Protein AF-A0ABD2MH77-F1 (afdb_monomer_lite)

pLDDT: mean 71.41, std 18.64, range [31.06, 97.19]

Foldseek 3Di:
DDDDDDDDPDDDPDDPVVVVVVVPPDDDDDDDDDDDDDDDPPPPPPPPPDPPVPPPDPDDDPPQPDDPDGDDDDDDDDDDDPDDPDPVVVVVVVVVCVVPVPDDPVRVVCVVCDPVNLVVVQVVVCVVCVVVVNPVDHDDSVNVVVD

Radius of gyration: 25.0 Å; chains: 1; bounding box: 53×52×52 Å

Structure (mmCIF, N/CA/C/O backbone):
data_AF-A0ABD2MH77-F1
#
_entry.id   AF-A0ABD2MH77-F1
#
loop_
_atom_site.group_PDB
_atom_site.id
_atom_site.type_symbol
_atom_site.label_atom_id
_atom_site.label_alt_id
_atom_site.label_comp_id
_atom_site.label_asym_id
_atom_site.label_entity_id
_atom_site.label_seq_id
_atom_site.pdbx_PDB_ins_code
_atom_site.Cartn_x
_atom_site.Cartn_y
_atom_site.Cartn_z
_atom_site.occupancy
_atom_site.B_iso_or_equiv
_atom_site.auth_seq_id
_atom_site.auth_comp_id
_atom_site.auth_asym_id
_atom_site.auth_atom_id
_atom_site.pdbx_PDB_model_num
ATOM 1 N N . MET A 1 1 ? 29.681 3.964 -29.702 1.00 31.06 1 MET A N 1
ATOM 2 C CA . MET A 1 1 ? 30.934 4.422 -29.055 1.00 31.06 1 MET A CA 1
ATOM 3 C C . MET A 1 1 ? 30.542 5.197 -27.806 1.00 31.06 1 MET A C 1
ATOM 5 O O . MET A 1 1 ? 29.859 6.199 -27.945 1.00 31.06 1 MET A O 1
ATOM 9 N N . ALA A 1 2 ? 30.881 4.717 -26.607 1.00 34.09 2 ALA A N 1
ATOM 10 C CA . ALA A 1 2 ? 30.456 5.358 -25.359 1.00 34.09 2 ALA A CA 1
ATOM 11 C C . ALA A 1 2 ? 31.309 6.606 -25.064 1.00 34.09 2 ALA A C 1
ATOM 13 O O . ALA A 1 2 ? 32.524 6.505 -24.873 1.00 34.09 2 ALA A O 1
ATOM 14 N N . HIS A 1 3 ? 30.679 7.780 -25.030 1.00 35.94 3 HIS A N 1
ATOM 15 C CA . HIS A 1 3 ? 31.340 9.043 -24.707 1.00 35.94 3 HIS A CA 1
ATOM 16 C C . HIS A 1 3 ? 31.494 9.185 -23.188 1.00 35.94 3 HIS A C 1
ATOM 18 O O . HIS A 1 3 ? 30.582 9.601 -22.482 1.00 35.94 3 HIS A O 1
ATOM 24 N N . ARG A 1 4 ? 32.679 8.852 -22.665 1.00 42.69 4 ARG A N 1
ATOM 25 C CA . ARG A 1 4 ? 33.043 9.136 -21.269 1.00 42.69 4 ARG A CA 1
ATOM 26 C C . ARG A 1 4 ? 33.486 10.591 -21.134 1.00 42.69 4 ARG A C 1
ATOM 28 O O . ARG A 1 4 ? 34.555 10.954 -21.621 1.00 42.69 4 ARG A O 1
ATOM 35 N N . ARG A 1 5 ? 32.719 11.406 -20.410 1.00 51.97 5 ARG A N 1
ATOM 36 C CA . ARG A 1 5 ? 33.215 12.677 -19.864 1.00 51.97 5 ARG A CA 1
ATOM 37 C C . ARG A 1 5 ? 33.564 12.489 -18.392 1.00 51.97 5 ARG A C 1
ATOM 39 O O . ARG A 1 5 ? 32.737 12.061 -17.595 1.00 51.97 5 ARG A O 1
ATOM 46 N N . ASN A 1 6 ? 34.816 12.782 -18.050 1.00 42.53 6 ASN A N 1
ATOM 47 C CA . ASN A 1 6 ? 35.277 12.816 -16.668 1.00 42.53 6 ASN A CA 1
ATOM 48 C C . ASN A 1 6 ? 34.854 14.156 -16.060 1.00 42.53 6 ASN A C 1
ATOM 50 O O . ASN A 1 6 ? 35.323 15.198 -16.516 1.00 42.53 6 ASN A O 1
ATOM 54 N N . PHE A 1 7 ? 33.999 14.134 -15.039 1.00 40.88 7 PHE A N 1
ATOM 55 C CA . PHE A 1 7 ? 33.622 15.340 -14.307 1.00 40.88 7 PHE A CA 1
ATOM 56 C C . PHE A 1 7 ? 34.375 15.402 -12.978 1.00 40.88 7 PHE A C 1
ATOM 58 O O . PHE A 1 7 ? 34.325 14.484 -12.161 1.00 40.88 7 PHE A O 1
ATOM 65 N N . SER A 1 8 ? 35.135 16.485 -12.809 1.00 47.53 8 SER A N 1
ATOM 66 C CA . SER A 1 8 ? 35.895 16.788 -11.600 1.00 47.53 8 SER A CA 1
ATOM 67 C C . SER A 1 8 ? 34.944 17.186 -10.472 1.00 47.53 8 SER A C 1
ATOM 69 O O . SER A 1 8 ? 34.052 18.010 -10.665 1.00 47.53 8 SER A O 1
ATOM 71 N N . LEU A 1 9 ? 35.158 16.604 -9.290 1.00 43.28 9 LEU A N 1
ATOM 72 C CA . LEU A 1 9 ? 34.450 16.884 -8.041 1.00 43.28 9 LEU A CA 1
ATOM 73 C C . LEU A 1 9 ? 34.727 18.317 -7.555 1.00 43.28 9 LEU A C 1
ATOM 75 O O . LEU A 1 9 ? 35.507 18.538 -6.632 1.00 43.28 9 LEU A O 1
ATOM 79 N N . GLN A 1 10 ? 34.069 19.300 -8.160 1.00 41.62 10 GLN A N 1
ATOM 80 C CA . GLN A 1 10 ? 33.874 20.621 -7.571 1.00 41.62 10 GLN A CA 1
ATOM 81 C C . GLN A 1 10 ? 32.433 21.068 -7.817 1.00 41.62 10 GLN A C 1
ATOM 83 O O . GLN A 1 10 ? 32.152 21.733 -8.803 1.00 41.62 10 GLN A O 1
ATOM 88 N N . ASN A 1 11 ? 31.527 20.677 -6.912 1.00 47.00 11 ASN A N 1
ATOM 89 C CA . ASN A 1 11 ? 30.258 21.357 -6.608 1.00 47.00 11 ASN A CA 1
ATOM 90 C C . ASN A 1 11 ? 29.460 21.944 -7.792 1.00 47.00 11 ASN A C 1
ATOM 92 O O . ASN A 1 11 ? 28.902 23.033 -7.674 1.00 47.00 11 ASN A O 1
ATOM 96 N N . GLN A 1 12 ? 29.356 21.232 -8.911 1.00 48.81 12 GLN A N 1
ATOM 97 C CA . GLN A 1 12 ? 28.448 21.594 -9.998 1.00 48.81 12 GLN A CA 1
ATOM 98 C C . GLN A 1 12 ? 27.279 20.616 -9.998 1.00 48.81 12 GLN A C 1
ATOM 100 O O . GLN A 1 12 ? 27.268 19.610 -10.699 1.00 48.81 12 GLN A O 1
ATOM 105 N N . CYS A 1 13 ? 26.303 20.903 -9.138 1.00 47.62 13 CYS A N 1
ATOM 106 C CA . CYS A 1 13 ? 24.946 20.418 -9.336 1.00 47.62 13 CYS A CA 1
ATOM 107 C C . CYS A 1 13 ? 24.390 21.199 -10.530 1.00 47.62 13 CYS A C 1
ATOM 109 O O . CYS A 1 13 ? 24.213 22.415 -10.435 1.00 47.62 13 CYS A O 1
ATOM 111 N N . PHE A 1 14 ? 24.196 20.533 -11.664 1.00 50.44 14 PHE A N 1
ATOM 112 C CA . PHE A 1 14 ? 23.497 21.146 -12.784 1.00 50.44 14 PHE A CA 1
ATOM 113 C C . PHE A 1 14 ? 22.034 21.360 -12.398 1.00 50.44 14 PHE A C 1
ATOM 115 O O . PHE A 1 14 ? 21.422 20.516 -11.740 1.00 50.44 14 PHE A O 1
ATOM 122 N N . GLN A 1 15 ? 21.482 22.512 -12.772 1.00 51.66 15 GLN A N 1
ATOM 123 C CA . GLN A 1 15 ? 20.054 22.763 -12.606 1.00 51.66 15 GLN A CA 1
ATOM 124 C C . GLN A 1 15 ? 19.296 21.750 -13.472 1.00 51.66 15 GLN A C 1
ATOM 126 O O . GLN A 1 15 ? 19.761 21.395 -14.554 1.00 51.66 15 GLN A O 1
ATOM 131 N N . LEU A 1 16 ? 18.158 21.256 -12.973 1.00 52.91 16 LEU A N 1
ATOM 132 C CA . LEU A 1 16 ? 17.388 20.146 -13.560 1.00 52.91 16 LEU A CA 1
ATOM 133 C C . LEU A 1 16 ? 17.186 20.274 -15.078 1.00 52.91 16 LEU A C 1
ATOM 135 O O . LEU A 1 16 ? 17.221 19.283 -15.797 1.00 52.91 16 LEU A O 1
ATOM 139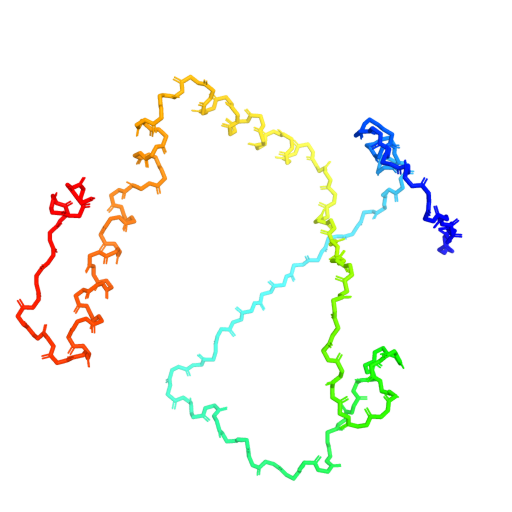 N N . GLU A 1 17 ? 17.054 21.502 -15.564 1.00 51.34 17 GLU A N 1
ATOM 140 C CA . GLU A 1 17 ? 16.852 21.847 -16.970 1.00 51.34 17 GLU A CA 1
ATOM 141 C C . GLU A 1 17 ? 17.989 21.376 -17.898 1.00 51.34 17 GLU A C 1
ATOM 143 O O . GLU A 1 17 ? 17.739 20.972 -19.031 1.00 51.34 17 GLU A O 1
ATOM 148 N N . GLU A 1 18 ? 19.240 21.366 -17.435 1.00 55.22 18 GLU A N 1
ATOM 149 C CA . GLU A 1 18 ? 20.390 20.971 -18.263 1.00 55.22 18 GLU A CA 1
ATOM 150 C C . GLU A 1 18 ? 20.517 19.446 -18.383 1.00 55.22 18 GLU A C 1
ATOM 152 O O . GLU A 1 18 ? 20.903 18.926 -19.430 1.00 55.22 18 GLU A O 1
ATOM 157 N N . VAL A 1 19 ? 20.107 18.724 -17.335 1.00 57.38 19 VAL A N 1
ATOM 158 C CA . VAL A 1 19 ? 20.031 17.255 -17.325 1.00 57.38 19 VAL A CA 1
ATOM 159 C C . VAL A 1 19 ? 18.912 16.774 -18.249 1.00 57.38 19 VAL A C 1
ATOM 161 O O . VAL A 1 19 ? 19.107 15.826 -19.007 1.00 57.38 19 VAL A O 1
ATOM 164 N N . VAL A 1 20 ? 17.772 17.468 -18.237 1.00 56.88 20 VAL A N 1
ATOM 165 C CA . VAL A 1 20 ? 16.621 17.165 -19.099 1.00 56.88 20 VAL A CA 1
ATOM 166 C C . VAL A 1 20 ? 16.980 17.304 -20.582 1.00 56.88 20 VAL A C 1
ATOM 168 O O . VAL A 1 20 ? 16.673 16.414 -21.369 1.00 56.88 20 VAL A O 1
ATOM 171 N N . ASN A 1 21 ? 17.707 18.357 -20.968 1.00 59.88 21 ASN A N 1
ATOM 172 C CA . ASN A 1 21 ? 18.101 18.573 -22.367 1.00 59.88 21 ASN A CA 1
ATOM 173 C C . ASN A 1 21 ? 19.077 17.515 -22.915 1.00 59.88 21 ASN A C 1
ATOM 175 O O . ASN A 1 21 ? 19.133 17.309 -24.126 1.00 59.88 21 ASN A O 1
ATOM 179 N N . TYR A 1 22 ? 19.846 16.844 -22.053 1.00 59.12 22 TYR A N 1
ATOM 180 C CA . TYR A 1 22 ? 20.779 15.792 -22.470 1.00 59.12 22 TYR A CA 1
ATOM 181 C C . TYR A 1 22 ? 20.075 14.456 -22.746 1.00 59.12 22 TYR A C 1
ATOM 183 O O . TYR A 1 22 ? 20.447 13.755 -23.682 1.00 59.12 22 TYR A O 1
ATOM 191 N N . ILE A 1 23 ? 19.031 14.137 -21.974 1.00 58.88 23 ILE A N 1
ATOM 192 C CA . ILE A 1 23 ? 18.257 12.889 -22.103 1.00 58.88 23 ILE A CA 1
ATOM 193 C C . ILE A 1 23 ? 17.534 12.819 -23.457 1.00 58.88 23 ILE A C 1
ATOM 195 O O . ILE A 1 23 ? 17.425 11.755 -24.050 1.00 58.88 23 ILE A O 1
ATOM 199 N N . ILE A 1 24 ? 17.107 13.965 -23.986 1.00 57.84 24 ILE A N 1
ATOM 200 C CA . ILE A 1 24 ? 16.310 14.052 -25.218 1.00 57.84 24 ILE A CA 1
ATOM 201 C C . ILE A 1 24 ? 17.139 13.768 -26.490 1.00 57.84 24 ILE A C 1
ATOM 203 O O . ILE A 1 24 ? 16.577 13.498 -27.548 1.00 57.84 24 ILE A O 1
ATOM 207 N N . ALA A 1 25 ? 18.472 13.832 -26.434 1.00 55.78 25 ALA A N 1
ATOM 208 C CA . ALA A 1 25 ? 19.299 13.848 -27.641 1.00 55.78 25 ALA A CA 1
ATOM 209 C C . ALA A 1 25 ? 19.701 12.464 -28.215 1.00 55.78 25 ALA A C 1
ATOM 211 O O . ALA A 1 25 ? 20.262 12.461 -29.312 1.00 55.78 25 ALA A O 1
ATOM 212 N N . GLU A 1 26 ? 19.474 11.319 -27.539 1.00 59.50 26 GLU A N 1
ATOM 213 C CA . GLU A 1 26 ? 20.159 10.043 -27.892 1.00 59.50 26 GLU A CA 1
ATOM 214 C C . GLU A 1 26 ? 19.363 8.688 -27.845 1.00 59.50 26 GLU A C 1
ATOM 216 O O . GLU A 1 26 ? 20.013 7.656 -27.695 1.00 59.50 26 GLU A O 1
ATOM 221 N N . GLU A 1 27 ? 18.031 8.580 -28.015 1.00 55.94 27 GLU A N 1
ATOM 222 C CA . GLU A 1 27 ? 17.330 7.250 -28.010 1.00 55.94 27 GLU A CA 1
ATOM 223 C C . GLU A 1 27 ? 17.113 6.583 -29.405 1.00 55.94 27 GLU A C 1
ATOM 225 O O . GLU A 1 27 ? 16.765 7.256 -30.376 1.00 55.94 27 GLU A O 1
ATOM 230 N N . ASP A 1 28 ? 17.337 5.251 -29.474 1.00 50.66 28 ASP A N 1
ATOM 231 C CA . ASP A 1 28 ? 17.122 4.280 -30.580 1.00 50.66 28 ASP A CA 1
ATOM 232 C C . ASP A 1 28 ? 16.343 3.056 -30.019 1.00 50.66 28 ASP A C 1
ATOM 234 O O . ASP A 1 28 ? 16.706 2.526 -28.964 1.00 50.66 28 ASP A O 1
ATOM 238 N N . ASP A 1 29 ? 15.289 2.623 -30.724 1.00 55.34 29 ASP A N 1
ATOM 239 C CA . ASP A 1 29 ? 14.081 1.927 -30.224 1.00 55.34 29 ASP A CA 1
ATOM 240 C C . ASP A 1 29 ? 14.211 0.388 -30.041 1.00 55.34 29 ASP A C 1
ATOM 242 O O . ASP A 1 29 ? 13.974 -0.364 -30.991 1.00 55.34 29 ASP A O 1
ATOM 246 N N . ASN A 1 30 ? 14.467 -0.160 -28.840 1.00 52.19 30 ASN A N 1
ATOM 247 C CA . ASN A 1 30 ? 14.232 -1.606 -28.589 1.00 52.19 30 ASN A CA 1
ATOM 248 C C . ASN A 1 30 ? 13.754 -1.931 -27.157 1.00 52.19 30 ASN A C 1
ATOM 250 O O . ASN A 1 30 ? 14.484 -1.740 -26.185 1.00 52.19 30 ASN A O 1
ATOM 254 N N . ALA A 1 31 ? 12.558 -2.528 -27.049 1.00 53.03 31 ALA A N 1
ATOM 255 C CA . ALA A 1 31 ? 11.892 -2.932 -25.805 1.00 53.03 31 ALA A CA 1
ATOM 256 C C . ALA A 1 31 ? 12.101 -4.427 -25.464 1.00 53.03 31 ALA A C 1
ATOM 258 O O . ALA A 1 31 ? 11.939 -5.289 -26.328 1.00 53.03 31 ALA A O 1
ATOM 259 N N . TYR A 1 32 ? 12.388 -4.749 -24.196 1.00 57.25 32 TYR A N 1
ATOM 260 C CA . TYR A 1 32 ? 12.494 -6.124 -23.672 1.00 57.25 32 TYR A CA 1
ATOM 261 C C . TYR A 1 32 ? 11.545 -6.331 -22.478 1.00 57.25 32 TYR A C 1
ATOM 263 O O . TYR A 1 32 ? 11.438 -5.451 -21.628 1.00 57.25 32 TYR A O 1
ATOM 271 N N . ASP A 1 33 ? 10.898 -7.500 -22.392 1.00 56.84 33 ASP A N 1
ATOM 272 C CA . ASP A 1 33 ? 9.948 -7.879 -21.330 1.00 56.84 33 ASP A CA 1
ATOM 273 C C . ASP A 1 33 ? 10.485 -9.096 -20.542 1.00 56.84 33 ASP A C 1
ATOM 275 O O . ASP A 1 33 ? 10.920 -10.079 -21.147 1.00 56.84 33 ASP A O 1
ATOM 279 N N . PHE A 1 34 ? 10.494 -9.036 -19.204 1.00 56.31 34 PHE A N 1
ATOM 280 C CA . PHE A 1 34 ? 11.018 -10.091 -18.316 1.00 56.31 34 PHE A CA 1
ATOM 281 C C . PHE A 1 34 ? 9.899 -10.657 -17.428 1.00 56.31 34 PHE A C 1
ATOM 283 O O . PHE A 1 34 ? 9.326 -9.944 -16.607 1.00 56.31 34 PHE A O 1
ATOM 290 N N . LEU A 1 35 ? 9.643 -11.965 -17.535 1.00 46.53 35 LEU A N 1
ATOM 291 C CA . LEU A 1 35 ? 8.699 -12.709 -16.693 1.00 46.53 35 LEU A CA 1
ATOM 292 C C . LEU A 1 35 ? 9.469 -13.573 -15.682 1.00 46.53 35 LEU A C 1
ATOM 294 O O . LEU A 1 35 ? 10.227 -14.455 -16.081 1.00 46.53 35 LEU A O 1
ATOM 298 N N . ILE A 1 36 ? 9.255 -13.349 -14.381 1.00 57.53 36 ILE A N 1
ATOM 299 C CA . ILE A 1 36 ? 9.784 -14.206 -13.306 1.00 57.53 36 ILE A CA 1
ATOM 300 C C . ILE A 1 36 ? 8.626 -15.046 -12.759 1.00 57.53 36 ILE A C 1
ATOM 302 O O . ILE A 1 36 ? 7.702 -14.509 -12.150 1.00 57.53 36 ILE A O 1
ATOM 306 N N . VAL A 1 37 ? 8.673 -16.359 -12.992 1.00 63.44 37 VAL A N 1
ATOM 307 C CA . VAL A 1 37 ? 7.681 -17.326 -12.496 1.00 63.44 37 VAL A CA 1
ATOM 308 C C . VAL A 1 37 ? 8.223 -17.966 -11.212 1.00 63.44 37 VAL A C 1
ATOM 310 O O . VAL A 1 37 ? 9.360 -18.441 -11.232 1.00 63.44 37 VAL A O 1
ATOM 313 N N . PRO A 1 38 ? 7.468 -17.969 -10.097 1.00 64.12 38 PRO A N 1
ATOM 314 C CA . PRO A 1 38 ? 7.903 -18.644 -8.879 1.00 64.12 38 PRO A CA 1
ATOM 315 C C . PRO A 1 38 ? 7.902 -20.173 -9.061 1.00 64.12 38 PRO A C 1
ATOM 317 O O . PRO A 1 38 ? 7.110 -20.684 -9.856 1.00 64.12 38 PRO A O 1
ATOM 320 N N . PRO A 1 39 ? 8.760 -20.902 -8.327 1.00 66.69 39 PRO A N 1
ATOM 321 C CA . PRO A 1 39 ? 8.762 -22.362 -8.338 1.00 66.69 39 PRO A CA 1
ATOM 322 C C . PRO A 1 39 ? 7.482 -22.932 -7.708 1.00 66.69 39 PRO A C 1
ATOM 324 O O . PRO A 1 39 ? 6.775 -22.248 -6.960 1.00 66.69 39 PRO A O 1
ATOM 327 N N . ASP A 1 40 ? 7.191 -24.197 -8.006 1.00 75.50 40 ASP A N 1
ATOM 328 C CA . ASP A 1 40 ? 5.997 -24.879 -7.513 1.00 75.50 40 ASP A CA 1
ATOM 329 C C . ASP A 1 40 ? 6.065 -25.151 -5.992 1.00 75.50 40 ASP A C 1
ATOM 331 O O . ASP A 1 40 ? 7.132 -25.420 -5.430 1.00 75.50 40 ASP A O 1
ATOM 335 N N . PRO A 1 41 ? 4.924 -25.094 -5.278 1.00 61.62 41 PRO A N 1
ATOM 336 C CA . PRO A 1 41 ? 4.893 -25.244 -3.828 1.00 61.62 41 PRO A CA 1
ATOM 337 C C . PRO A 1 41 ? 5.189 -26.687 -3.396 1.00 61.62 41 PRO A C 1
ATOM 339 O O . PRO A 1 41 ? 4.477 -27.619 -3.768 1.00 61.62 41 PRO A O 1
ATOM 342 N N . GLY A 1 42 ? 6.190 -26.856 -2.530 1.00 63.34 42 GLY A N 1
ATOM 343 C CA . GLY A 1 42 ? 6.577 -28.150 -1.953 1.00 63.34 42 GLY A CA 1
ATOM 344 C C . GLY A 1 42 ? 7.899 -28.704 -2.479 1.00 63.34 42 GLY A C 1
ATOM 345 O O . GLY A 1 42 ? 8.363 -29.722 -1.965 1.00 63.34 42 GLY A O 1
ATOM 346 N N . GLU A 1 43 ? 8.528 -28.030 -3.444 1.00 66.69 43 GLU A N 1
ATOM 347 C CA . GLU A 1 43 ? 9.938 -28.257 -3.741 1.00 66.69 43 GLU A CA 1
ATOM 348 C C . GLU A 1 43 ? 10.806 -27.689 -2.610 1.00 66.69 43 GLU A C 1
ATOM 350 O O . GLU A 1 43 ? 10.671 -26.534 -2.203 1.00 66.69 43 GLU A O 1
ATOM 355 N N . ILE A 1 44 ? 11.678 -28.539 -2.069 1.00 56.84 44 ILE A N 1
ATOM 356 C CA . ILE A 1 44 ? 12.730 -28.171 -1.122 1.00 56.84 44 ILE A CA 1
ATOM 357 C C . ILE A 1 44 ? 13.809 -27.478 -1.964 1.00 56.84 44 ILE A C 1
ATOM 359 O O . ILE A 1 44 ? 14.623 -28.137 -2.600 1.00 56.84 44 ILE A O 1
ATOM 363 N N . THR A 1 45 ? 13.750 -26.149 -2.069 1.00 59.25 45 THR A N 1
ATOM 364 C CA . THR A 1 45 ? 14.684 -25.355 -2.890 1.00 59.25 45 THR A CA 1
ATOM 365 C C . THR A 1 45 ? 16.032 -25.103 -2.207 1.00 59.25 45 THR A C 1
ATOM 367 O O . THR A 1 45 ? 16.875 -24.414 -2.774 1.00 59.25 45 THR A O 1
ATOM 370 N N . ASP A 1 46 ? 16.235 -25.607 -0.989 1.00 64.88 46 ASP A N 1
ATOM 371 C CA . ASP A 1 46 ? 17.442 -25.427 -0.178 1.00 64.88 46 ASP A CA 1
ATOM 372 C C . ASP A 1 46 ? 18.395 -26.636 -0.195 1.00 64.88 46 ASP A C 1
ATOM 374 O O . ASP A 1 46 ? 19.238 -26.762 0.690 1.00 64.88 46 ASP A O 1
ATOM 378 N N . GLU A 1 47 ? 18.347 -27.493 -1.224 1.00 63.06 47 GLU A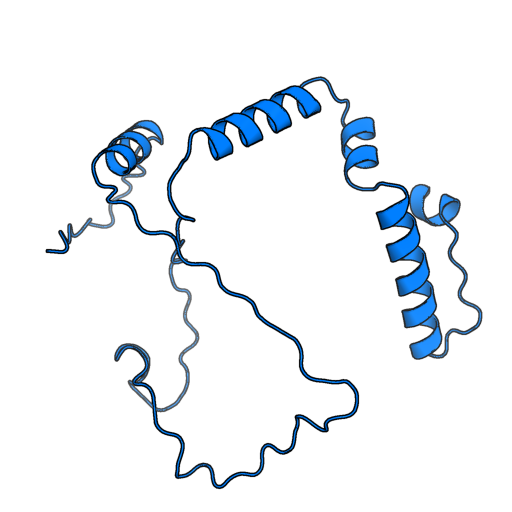 N 1
ATOM 379 C CA . GLU A 1 47 ? 19.424 -28.465 -1.485 1.00 63.06 47 GLU A CA 1
ATOM 380 C C . GLU A 1 47 ? 20.662 -27.754 -2.089 1.00 63.06 47 GLU A C 1
ATOM 382 O O . GLU A 1 47 ? 21.092 -28.005 -3.213 1.00 63.06 47 GLU A O 1
ATOM 387 N N . GLU A 1 48 ? 21.232 -26.812 -1.332 1.00 62.19 48 GLU A N 1
ATOM 388 C CA . GLU A 1 48 ? 22.519 -26.161 -1.597 1.00 62.19 48 GLU A CA 1
ATOM 389 C C . GLU A 1 48 ? 23.647 -26.974 -0.938 1.00 62.19 48 GLU A C 1
ATOM 391 O O . GLU A 1 48 ? 24.333 -26.518 -0.029 1.00 62.19 48 GLU A O 1
ATOM 396 N N . GLU A 1 49 ? 23.837 -28.217 -1.380 1.00 60.59 49 GLU A N 1
ATOM 397 C CA . GLU A 1 49 ? 25.076 -28.960 -1.106 1.00 60.59 49 GLU A CA 1
ATOM 398 C C . GLU A 1 49 ? 25.561 -29.648 -2.390 1.00 60.59 49 GLU A C 1
ATOM 400 O O . GLU A 1 49 ? 25.761 -30.858 -2.480 1.00 60.59 49 GLU A O 1
ATOM 405 N N . GLY A 1 50 ? 25.713 -28.841 -3.443 1.00 54.97 50 GLY A N 1
ATOM 406 C CA . GLY A 1 50 ? 26.527 -29.202 -4.601 1.00 54.97 50 GLY A CA 1
ATOM 407 C C . GLY A 1 50 ? 28.013 -28.965 -4.298 1.00 54.97 50 GLY A C 1
ATOM 408 O O . GLY A 1 50 ? 28.329 -28.089 -3.494 1.00 54.97 50 GLY A O 1
ATOM 409 N N . PRO A 1 51 ? 28.951 -29.705 -4.921 1.00 56.16 51 PRO A N 1
ATOM 410 C CA . PRO A 1 51 ? 30.370 -29.399 -4.795 1.00 56.16 51 PRO A CA 1
ATOM 411 C C . PRO A 1 51 ? 30.621 -27.980 -5.319 1.00 56.16 51 PRO A C 1
ATOM 413 O O . PRO A 1 51 ? 30.497 -27.703 -6.511 1.00 56.16 51 PRO A O 1
ATOM 416 N N . GLU A 1 52 ? 30.978 -27.089 -4.401 1.00 56.41 52 GLU A N 1
ATOM 417 C CA . GLU A 1 52 ? 31.269 -25.663 -4.600 1.00 56.41 52 GLU A CA 1
ATOM 418 C C . GLU A 1 52 ? 32.392 -25.375 -5.622 1.00 56.41 52 GLU A C 1
ATOM 420 O O . GLU A 1 52 ? 32.588 -24.233 -6.037 1.00 56.41 52 GLU A O 1
ATOM 425 N N . ASP A 1 53 ? 33.086 -26.418 -6.085 1.00 58.84 53 ASP A N 1
ATOM 426 C CA . ASP A 1 53 ? 34.218 -26.346 -7.008 1.00 58.84 53 ASP A CA 1
ATOM 427 C C . ASP A 1 53 ? 33.845 -26.121 -8.487 1.00 58.84 53 ASP A C 1
ATOM 429 O O . ASP A 1 53 ? 34.731 -25.764 -9.264 1.00 58.84 53 ASP A O 1
ATOM 433 N N . ASP A 1 54 ? 32.581 -26.295 -8.902 1.00 56.88 54 ASP A N 1
ATOM 434 C CA . ASP A 1 54 ? 32.195 -26.229 -10.331 1.00 56.88 54 ASP A CA 1
ATOM 435 C C . ASP A 1 54 ? 31.213 -25.092 -10.676 1.00 56.88 54 ASP A C 1
ATOM 437 O O . ASP A 1 54 ? 30.502 -25.117 -11.687 1.00 56.88 54 ASP A O 1
ATOM 441 N N . LEU A 1 55 ? 31.187 -24.034 -9.857 1.00 54.56 55 LEU A N 1
ATOM 442 C CA . LEU A 1 55 ? 30.483 -22.802 -10.207 1.00 54.56 55 LEU A CA 1
ATOM 443 C C . LEU A 1 55 ? 31.204 -22.103 -11.368 1.00 54.56 55 LEU A C 1
ATOM 445 O O . LEU A 1 55 ? 32.233 -21.441 -11.196 1.00 54.56 55 LEU A O 1
ATOM 449 N N . VAL A 1 56 ? 30.619 -22.200 -12.566 1.00 58.19 56 VAL A N 1
ATOM 450 C CA . VAL A 1 56 ? 30.974 -21.357 -13.713 1.00 58.19 56 VAL A CA 1
ATOM 451 C C . VAL A 1 56 ? 30.768 -19.901 -13.306 1.00 58.19 56 VAL A C 1
ATOM 453 O O . VAL A 1 56 ? 29.658 -19.368 -13.291 1.00 58.19 56 VAL A O 1
ATOM 456 N N . THR A 1 57 ? 31.871 -19.247 -12.965 1.00 52.59 57 THR A N 1
ATOM 457 C CA . THR A 1 57 ? 31.930 -17.830 -12.635 1.00 52.59 57 THR A CA 1
ATOM 458 C C . THR A 1 57 ? 31.629 -17.040 -13.901 1.00 52.59 57 THR A C 1
ATOM 460 O O . THR A 1 57 ? 32.509 -16.757 -14.714 1.00 52.59 57 THR A O 1
ATOM 463 N N . GLN A 1 58 ? 30.368 -16.645 -14.081 1.00 53.97 58 GLN A N 1
ATOM 464 C CA . GLN A 1 58 ? 30.087 -15.462 -14.884 1.00 53.97 58 GLN A CA 1
ATOM 465 C C . GLN A 1 58 ? 30.895 -14.330 -14.252 1.00 53.97 58 GLN A C 1
ATOM 467 O O . GLN A 1 58 ? 30.672 -13.970 -13.097 1.00 53.97 58 GLN A O 1
ATOM 472 N N . ALA A 1 59 ? 31.921 -13.873 -14.968 1.00 56.34 59 ALA A N 1
ATOM 473 C CA . ALA A 1 59 ? 32.908 -12.951 -14.438 1.00 56.34 59 ALA A CA 1
ATOM 474 C C . ALA A 1 59 ? 32.209 -11.687 -13.927 1.00 56.34 59 ALA A C 1
ATOM 476 O O . ALA A 1 59 ? 31.774 -10.837 -14.706 1.00 56.34 59 ALA A O 1
ATOM 477 N N . LEU A 1 60 ? 32.108 -11.571 -12.600 1.00 52.38 60 LEU A N 1
ATOM 478 C CA . LEU A 1 60 ? 31.716 -10.334 -11.947 1.00 52.38 60 LEU A CA 1
ATOM 479 C C . LEU A 1 60 ? 32.644 -9.221 -12.452 1.00 52.38 60 LEU A C 1
ATOM 481 O O . LEU A 1 60 ? 33.842 -9.464 -12.645 1.00 52.38 60 LEU A O 1
ATOM 485 N N . PRO A 1 61 ? 32.131 -7.999 -12.673 1.00 51.09 61 PRO A N 1
ATOM 486 C CA . PRO A 1 61 ? 32.955 -6.889 -13.124 1.00 51.09 61 PRO A CA 1
ATOM 487 C C . PRO A 1 61 ? 34.185 -6.771 -12.216 1.00 51.09 61 PRO A C 1
ATOM 489 O O . PRO A 1 61 ? 34.061 -6.698 -10.992 1.00 51.09 61 PRO A O 1
ATOM 492 N N . ALA A 1 62 ? 35.372 -6.769 -12.834 1.00 52.84 62 ALA A N 1
ATOM 493 C CA . ALA A 1 62 ? 36.691 -6.980 -12.218 1.00 52.84 62 ALA A CA 1
ATOM 494 C C . ALA A 1 62 ? 37.057 -6.045 -11.040 1.00 52.84 62 ALA A C 1
ATOM 496 O O . ALA A 1 62 ? 38.117 -6.182 -10.437 1.00 52.84 62 ALA A O 1
ATOM 497 N N . ALA A 1 63 ? 36.192 -5.096 -10.687 1.00 49.72 63 ALA A N 1
ATOM 498 C CA . ALA A 1 63 ? 36.347 -4.201 -9.551 1.00 49.72 63 ALA A CA 1
ATOM 499 C C . ALA A 1 63 ? 35.976 -4.824 -8.188 1.00 49.72 63 ALA A C 1
ATOM 501 O O . ALA A 1 63 ? 36.217 -4.179 -7.168 1.00 49.72 63 ALA A O 1
ATOM 502 N N . ILE A 1 64 ? 35.385 -6.027 -8.149 1.00 52.09 64 ILE A N 1
ATOM 503 C CA . ILE A 1 64 ? 34.946 -6.676 -6.895 1.00 52.09 64 ILE A CA 1
ATOM 504 C C . ILE A 1 64 ? 35.982 -7.687 -6.362 1.00 52.09 64 ILE A C 1
ATOM 506 O O . ILE A 1 64 ? 35.979 -7.994 -5.174 1.00 52.09 64 ILE A O 1
ATOM 510 N N . VAL A 1 65 ? 36.936 -8.142 -7.183 1.00 49.94 65 VAL A N 1
ATOM 511 C CA . VAL A 1 65 ? 37.888 -9.206 -6.811 1.00 49.94 65 VAL A CA 1
ATOM 512 C C . VAL A 1 65 ? 39.303 -8.650 -6.636 1.00 49.94 65 VAL A C 1
ATOM 514 O O . VAL A 1 65 ? 40.216 -8.935 -7.404 1.00 49.94 65 VAL A O 1
ATOM 517 N N . ALA A 1 66 ? 39.506 -7.832 -5.608 1.00 54.78 66 ALA A N 1
ATOM 518 C CA . ALA A 1 66 ? 40.842 -7.561 -5.087 1.00 54.78 66 ALA A CA 1
ATOM 519 C C . ALA A 1 66 ? 40.807 -7.833 -3.581 1.00 54.78 66 ALA A C 1
ATOM 521 O O . ALA A 1 66 ? 40.305 -7.016 -2.817 1.00 54.78 66 ALA A O 1
ATOM 522 N N . SER A 1 67 ? 41.344 -8.990 -3.182 1.00 57.47 67 SER A N 1
ATOM 523 C CA . SER A 1 67 ? 41.291 -9.612 -1.846 1.00 57.47 67 SER A CA 1
ATOM 524 C C . SER A 1 67 ? 39.959 -10.304 -1.523 1.00 57.47 67 SER A C 1
ATOM 526 O O . SER A 1 67 ? 38.895 -9.707 -1.611 1.00 57.47 67 SER A O 1
ATOM 528 N N . GLY A 1 68 ? 40.029 -11.594 -1.179 1.00 58.78 68 GLY A N 1
ATOM 529 C CA . GLY A 1 68 ? 38.898 -12.518 -1.009 1.00 58.78 68 GLY A CA 1
ATOM 530 C C . GLY A 1 68 ? 37.976 -12.255 0.184 1.00 58.78 68 GLY A C 1
ATOM 531 O O . GLY A 1 68 ? 37.365 -13.190 0.677 1.00 58.78 68 GLY A O 1
ATOM 532 N N . ASN A 1 69 ? 37.868 -11.010 0.649 1.00 67.31 69 ASN A N 1
ATOM 533 C CA . ASN A 1 69 ? 36.886 -10.598 1.643 1.00 67.31 69 ASN A CA 1
ATOM 534 C C . ASN A 1 69 ? 36.093 -9.407 1.085 1.00 67.31 69 ASN A C 1
ATOM 536 O O . ASN A 1 69 ? 36.711 -8.425 0.664 1.00 67.31 69 ASN A O 1
ATOM 540 N N . PRO A 1 70 ? 34.748 -9.440 1.087 1.00 70.38 70 PRO A N 1
ATOM 541 C CA . PRO A 1 70 ? 33.949 -8.320 0.606 1.00 70.38 70 PRO A CA 1
ATOM 542 C C . PRO A 1 70 ? 34.226 -7.070 1.450 1.00 70.38 70 PRO A C 1
ATOM 544 O O . PRO A 1 70 ? 34.025 -7.047 2.665 1.00 70.38 70 PRO A O 1
ATOM 547 N N . ILE A 1 71 ? 34.693 -6.007 0.794 1.00 73.88 71 ILE A N 1
ATOM 548 C CA . ILE A 1 71 ? 34.950 -4.718 1.440 1.00 73.88 71 ILE A CA 1
ATOM 549 C C . ILE A 1 71 ? 33.677 -3.876 1.362 1.00 73.88 71 ILE A C 1
ATOM 551 O O . ILE A 1 71 ? 33.370 -3.271 0.331 1.00 73.88 71 ILE A O 1
ATOM 555 N N . TRP A 1 72 ? 32.953 -3.795 2.477 1.00 74.94 72 TRP A N 1
ATOM 556 C CA . TRP A 1 72 ? 31.841 -2.861 2.631 1.00 74.94 72 TRP A CA 1
ATOM 557 C C . TRP A 1 72 ? 32.366 -1.426 2.607 1.00 74.94 72 TRP A C 1
ATOM 559 O O . TRP A 1 72 ? 33.160 -1.020 3.457 1.00 74.94 72 TRP A O 1
ATOM 569 N N . ARG A 1 73 ? 31.918 -0.631 1.636 1.00 80.12 73 ARG A N 1
ATOM 570 C CA . ARG A 1 73 ? 32.284 0.785 1.530 1.00 80.12 73 ARG A CA 1
ATOM 571 C C . ARG A 1 73 ? 31.068 1.624 1.176 1.00 80.12 73 ARG A C 1
ATOM 573 O O . ARG A 1 73 ? 30.209 1.191 0.410 1.00 80.12 73 ARG A O 1
ATOM 580 N N . LYS A 1 74 ? 31.032 2.855 1.690 1.00 79.12 74 LYS A N 1
ATOM 581 C CA . LYS A 1 74 ? 30.086 3.871 1.220 1.00 79.12 74 LYS A CA 1
ATOM 582 C C . LYS A 1 74 ? 30.423 4.163 -0.241 1.00 79.12 74 LYS A C 1
ATOM 584 O O . LYS A 1 74 ? 31.476 4.728 -0.528 1.00 79.12 74 LYS A O 1
ATOM 589 N N . THR A 1 75 ? 29.575 3.710 -1.153 1.00 79.81 75 THR A N 1
ATOM 590 C CA . THR A 1 75 ? 29.664 4.032 -2.578 1.00 79.81 75 THR A CA 1
ATOM 591 C C . THR A 1 75 ? 28.607 5.071 -2.910 1.00 79.81 75 THR A C 1
ATOM 593 O O . THR A 1 75 ? 27.591 5.176 -2.222 1.00 79.81 75 THR A O 1
ATOM 596 N N . LEU A 1 76 ? 28.870 5.879 -3.935 1.00 80.56 76 LEU A N 1
ATOM 597 C CA . LEU A 1 76 ? 27.821 6.721 -4.486 1.00 80.56 76 LEU A CA 1
ATOM 598 C C . LEU A 1 76 ? 26.776 5.802 -5.133 1.00 80.56 76 LEU A C 1
ATOM 600 O O . LEU A 1 76 ? 27.173 4.882 -5.856 1.00 80.56 76 LEU A O 1
ATOM 604 N N . PRO A 1 77 ? 25.478 6.014 -4.865 1.00 79.44 77 PRO A N 1
ATOM 605 C CA . PRO A 1 77 ? 24.427 5.235 -5.501 1.00 79.44 77 PRO A CA 1
ATOM 606 C C . PRO A 1 77 ? 24.529 5.378 -7.021 1.00 79.44 77 PRO A C 1
ATOM 608 O O . PRO A 1 77 ? 24.684 6.481 -7.546 1.00 79.44 77 PRO A O 1
ATOM 611 N N . ILE A 1 78 ? 24.460 4.246 -7.718 1.00 74.00 78 ILE A N 1
ATOM 612 C CA . ILE A 1 78 ? 24.311 4.206 -9.170 1.00 74.00 78 ILE A CA 1
ATOM 613 C C . ILE A 1 78 ? 22.813 4.138 -9.423 1.00 74.00 78 ILE A C 1
ATOM 615 O O . ILE A 1 78 ? 22.182 3.120 -9.150 1.00 74.00 78 ILE A O 1
ATOM 619 N N . TYR A 1 79 ? 22.246 5.240 -9.896 1.00 70.75 79 TYR A N 1
ATOM 620 C CA . TYR A 1 79 ? 20.850 5.276 -10.301 1.00 70.75 79 TYR A CA 1
ATOM 621 C C . TYR A 1 79 ? 20.750 4.837 -11.757 1.00 70.75 79 TYR A C 1
ATOM 623 O O . TYR A 1 79 ? 21.415 5.398 -12.627 1.00 70.75 79 TYR A O 1
ATOM 631 N N . SER A 1 80 ? 19.930 3.828 -12.017 1.00 68.12 80 SER A N 1
ATOM 632 C CA . SER A 1 80 ? 19.464 3.505 -13.360 1.00 68.12 80 SER A CA 1
ATOM 633 C C . SER A 1 80 ? 18.224 4.336 -13.666 1.00 68.12 80 SER A C 1
ATOM 635 O O . SER A 1 80 ? 17.314 4.415 -12.840 1.00 68.12 80 SER A O 1
ATOM 637 N N . THR A 1 81 ? 18.160 4.923 -14.853 1.00 55.50 81 THR A N 1
ATOM 638 C CA . THR A 1 81 ? 16.918 5.492 -15.376 1.00 55.50 81 THR A CA 1
ATOM 639 C C . THR A 1 81 ? 16.097 4.371 -16.017 1.00 55.50 81 THR A C 1
ATOM 641 O O . THR A 1 81 ? 16.656 3.620 -16.819 1.00 55.50 81 THR A O 1
ATOM 644 N N . PRO A 1 82 ? 14.810 4.198 -15.663 1.00 51.88 82 PRO A N 1
ATOM 645 C CA . PRO A 1 82 ? 13.924 3.340 -16.440 1.00 51.88 82 PRO A CA 1
ATOM 646 C C . PRO A 1 82 ? 13.752 3.908 -17.862 1.00 51.88 82 PRO A C 1
ATOM 648 O O . PRO A 1 82 ? 13.801 5.120 -18.056 1.00 51.88 82 PRO A O 1
ATOM 651 N N . HIS A 1 83 ? 13.605 2.988 -18.815 1.00 52.72 83 HIS A N 1
ATOM 652 C CA . HIS A 1 83 ? 13.552 3.144 -20.277 1.00 52.72 83 HIS A CA 1
ATOM 653 C C . HIS A 1 83 ? 12.583 4.238 -20.779 1.00 52.72 83 HIS A C 1
ATOM 655 O O . HIS A 1 83 ? 11.498 4.365 -20.213 1.00 52.72 83 HIS A O 1
ATOM 661 N N . GLU A 1 84 ? 12.982 4.960 -21.839 1.00 58.19 84 GLU A N 1
ATOM 662 C CA . GLU A 1 84 ? 12.210 5.805 -22.779 1.00 58.19 84 GLU A CA 1
ATOM 663 C C . GLU A 1 84 ? 10.965 6.523 -22.214 1.00 58.19 84 GLU A C 1
ATOM 665 O O . GLU A 1 84 ? 9.905 5.921 -21.989 1.00 58.19 84 GLU A O 1
ATOM 670 N N . VAL A 1 85 ? 11.050 7.857 -22.072 1.00 59.22 85 VAL A N 1
ATOM 671 C CA . VAL A 1 85 ? 9.899 8.730 -21.771 1.00 59.22 85 VAL A CA 1
ATOM 672 C C . VAL A 1 85 ? 8.962 8.752 -22.977 1.00 59.22 85 VAL A C 1
ATOM 674 O O . VAL A 1 85 ? 8.974 9.644 -23.817 1.00 59.22 85 VAL A O 1
ATOM 677 N N . ASN A 1 86 ? 8.123 7.733 -23.066 1.00 65.75 86 ASN A N 1
ATOM 678 C CA . ASN A 1 86 ? 7.027 7.686 -24.014 1.00 65.75 86 ASN A CA 1
ATOM 679 C C . ASN A 1 86 ? 5.953 8.711 -23.612 1.00 65.75 86 ASN A C 1
ATOM 681 O O . ASN A 1 86 ? 5.731 8.928 -22.418 1.00 65.75 86 ASN A O 1
ATOM 685 N N . ASN A 1 87 ? 5.197 9.255 -24.579 1.00 75.00 87 ASN A N 1
ATOM 686 C CA . ASN A 1 87 ? 4.025 10.120 -24.318 1.00 75.00 87 ASN A CA 1
ATOM 687 C C . ASN A 1 87 ? 3.084 9.523 -23.247 1.00 75.00 87 ASN A C 1
ATOM 689 O O . ASN A 1 87 ? 2.467 10.241 -22.467 1.00 75.00 87 ASN A O 1
ATOM 693 N N . ALA A 1 88 ? 3.028 8.190 -23.164 1.00 77.31 88 ALA A N 1
ATOM 694 C CA . ALA A 1 88 ? 2.263 7.455 -22.165 1.00 77.31 88 ALA A CA 1
ATOM 695 C C . ALA A 1 88 ? 2.736 7.673 -20.712 1.00 77.31 88 ALA A C 1
ATOM 697 O O . ALA A 1 88 ? 1.914 7.630 -19.798 1.00 77.31 88 ALA A O 1
ATOM 698 N N . ILE A 1 89 ? 4.034 7.877 -20.462 1.00 78.69 89 ILE A N 1
ATOM 699 C CA . ILE A 1 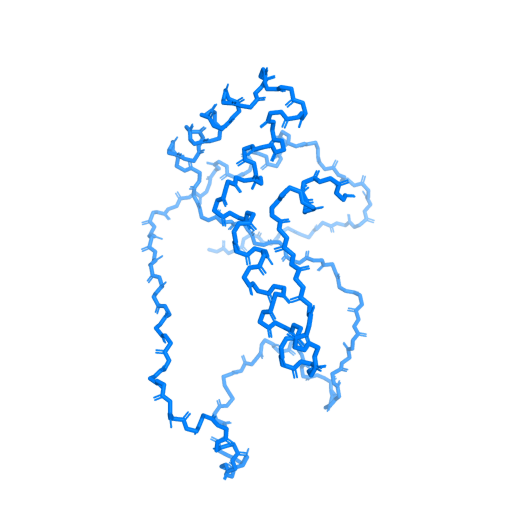89 ? 4.571 8.120 -19.113 1.00 78.69 89 ILE A CA 1
ATOM 700 C C . ILE A 1 89 ? 4.208 9.533 -18.654 1.00 78.69 89 ILE A C 1
ATOM 702 O O . ILE A 1 89 ? 3.718 9.704 -17.538 1.00 78.69 89 ILE A O 1
ATOM 706 N N . GLU A 1 90 ? 4.377 10.530 -19.522 1.00 81.81 90 GLU A N 1
ATOM 707 C CA . GLU A 1 90 ? 3.979 11.910 -19.225 1.00 81.81 90 GLU A CA 1
ATOM 708 C C . GLU A 1 90 ? 2.469 12.031 -19.024 1.00 81.81 90 GLU A C 1
ATOM 710 O O . GLU A 1 90 ? 2.014 12.693 -18.091 1.00 81.81 90 GLU A O 1
ATOM 715 N N . GLU A 1 91 ? 1.678 11.348 -19.851 1.00 87.12 91 GLU A N 1
ATOM 716 C CA . GLU A 1 91 ? 0.228 11.299 -19.697 1.00 87.12 91 GLU A CA 1
ATOM 717 C C . GLU A 1 91 ? -0.167 10.671 -18.352 1.00 87.12 91 GLU A C 1
ATOM 719 O O . GLU A 1 91 ? -0.976 11.241 -17.622 1.00 87.12 91 GLU A O 1
ATOM 724 N N . ARG A 1 92 ? 0.463 9.556 -17.951 1.00 85.81 92 ARG A N 1
ATOM 725 C CA . ARG A 1 92 ? 0.241 8.937 -16.630 1.00 85.81 92 ARG A CA 1
ATOM 726 C C . ARG A 1 92 ? 0.598 9.875 -15.478 1.00 85.81 92 ARG A C 1
ATOM 728 O O . ARG A 1 92 ? -0.161 9.945 -14.512 1.00 85.81 92 ARG A O 1
ATOM 735 N N . LEU A 1 93 ? 1.715 10.597 -15.570 1.00 87.19 93 LEU A N 1
ATOM 736 C CA . LEU A 1 93 ? 2.127 11.565 -14.548 1.00 87.19 93 LEU A CA 1
ATOM 737 C C . LEU A 1 93 ? 1.158 12.746 -14.460 1.00 87.19 93 LEU A C 1
ATOM 739 O O . LEU A 1 93 ? 0.776 13.140 -13.359 1.00 87.19 93 LEU A O 1
ATOM 743 N N . ASN A 1 94 ? 0.717 13.277 -15.599 1.00 90.31 94 ASN A N 1
ATOM 744 C CA . ASN A 1 94 ? -0.269 14.355 -15.648 1.00 90.31 94 ASN A CA 1
ATOM 745 C C . ASN A 1 94 ? -1.630 13.908 -15.105 1.00 90.31 94 ASN A C 1
ATOM 747 O O . ASN A 1 94 ? -2.277 14.666 -14.382 1.00 90.31 94 ASN A O 1
ATOM 751 N N . ASN A 1 95 ? -2.054 12.681 -15.405 1.00 91.38 95 ASN A N 1
ATOM 752 C CA . ASN A 1 95 ? -3.280 12.104 -14.857 1.00 91.38 95 ASN A CA 1
ATOM 753 C C . ASN A 1 95 ? -3.177 11.966 -13.336 1.00 91.38 95 ASN A C 1
ATOM 755 O O . ASN A 1 95 ? -4.029 12.486 -12.621 1.00 91.38 95 ASN A O 1
ATOM 759 N N . LEU A 1 96 ? -2.078 11.388 -12.838 1.00 89.50 96 LEU A N 1
ATOM 760 C CA . LEU A 1 96 ? -1.821 11.280 -11.403 1.00 89.50 96 LEU A CA 1
ATOM 761 C C . LEU A 1 96 ? -1.833 12.656 -10.727 1.00 89.50 96 LEU A C 1
ATOM 763 O O . LEU A 1 96 ? -2.483 12.828 -9.701 1.00 89.50 96 LEU A O 1
ATOM 767 N N . TYR A 1 97 ? -1.142 13.641 -11.306 1.00 90.50 97 TYR A N 1
ATOM 768 C CA . TYR A 1 97 ? -1.094 15.000 -10.774 1.00 90.50 97 TYR A CA 1
ATOM 769 C C . TYR A 1 97 ? -2.490 15.629 -10.703 1.00 90.50 97 TYR A C 1
ATOM 771 O O . TYR A 1 97 ? -2.865 16.193 -9.676 1.00 90.50 97 TYR A O 1
ATOM 779 N N . ASN A 1 98 ? -3.280 15.506 -11.771 1.00 91.69 98 ASN A N 1
ATOM 780 C CA . ASN A 1 98 ? -4.642 16.032 -11.805 1.00 91.69 98 ASN A CA 1
ATOM 781 C C . ASN A 1 98 ? -5.571 15.344 -10.801 1.00 91.69 98 ASN A C 1
ATOM 783 O O . ASN A 1 98 ? -6.429 16.020 -10.236 1.00 91.69 98 ASN A O 1
ATOM 787 N N . ASP A 1 99 ? -5.367 14.055 -10.538 1.00 88.31 99 ASP A N 1
ATOM 788 C CA . ASP A 1 99 ? -6.159 13.293 -9.573 1.00 88.31 99 ASP A CA 1
ATOM 789 C C . ASP A 1 99 ? -5.852 13.669 -8.115 1.00 88.31 99 ASP A C 1
ATOM 791 O O . ASP A 1 99 ? -6.722 13.537 -7.249 1.00 88.31 99 ASP A O 1
ATOM 795 N N . ILE A 1 100 ? -4.634 14.145 -7.821 1.00 91.31 100 ILE A N 1
ATOM 796 C CA . ILE A 1 100 ? -4.190 14.430 -6.444 1.00 91.31 100 ILE A CA 1
ATOM 797 C C . ILE A 1 100 ? -4.113 15.921 -6.093 1.00 91.31 100 ILE A C 1
ATOM 799 O O . ILE A 1 100 ? -4.146 16.240 -4.906 1.00 91.31 100 ILE A O 1
ATOM 803 N N . LYS A 1 101 ? -4.022 16.837 -7.070 1.00 88.31 101 LYS A N 1
ATOM 804 C CA . LYS A 1 101 ? -3.742 18.271 -6.823 1.00 88.31 101 LYS A CA 1
ATOM 805 C C . LYS A 1 101 ? -4.741 18.970 -5.890 1.00 88.31 101 LYS A C 1
ATOM 807 O O . LYS A 1 101 ? -4.341 19.840 -5.126 1.00 88.31 101 LYS A O 1
ATOM 812 N N . ASP A 1 102 ? -6.012 18.569 -5.939 1.00 92.81 102 ASP A N 1
ATOM 813 C CA . ASP A 1 102 ? -7.104 19.161 -5.150 1.00 92.81 102 ASP A CA 1
ATOM 814 C C . ASP A 1 102 ? -7.540 18.256 -3.981 1.00 92.81 102 ASP A C 1
ATOM 816 O O . ASP A 1 102 ? -8.495 18.559 -3.260 1.00 92.81 102 ASP A O 1
ATOM 820 N N . CYS A 1 103 ? -6.858 17.124 -3.776 1.00 91.94 103 CYS A N 1
ATOM 821 C CA . CYS A 1 103 ? -7.156 16.228 -2.668 1.00 91.94 103 CYS A CA 1
ATOM 822 C C . CYS A 1 103 ? -6.642 16.820 -1.351 1.00 91.94 103 CYS A C 1
ATOM 824 O O . CYS A 1 103 ? -5.501 17.269 -1.243 1.00 91.94 103 CYS A O 1
ATOM 826 N N . SER A 1 104 ? -7.471 16.763 -0.307 1.00 94.06 104 SER A N 1
ATOM 827 C CA . SER A 1 104 ? -6.994 17.056 1.043 1.00 94.06 104 SER A CA 1
ATOM 828 C C . SER A 1 104 ? -6.035 15.951 1.514 1.00 94.06 104 SER A C 1
ATOM 830 O O . SER A 1 104 ? -6.136 14.813 1.043 1.00 94.06 104 SER A O 1
ATOM 832 N N . PRO A 1 105 ? -5.146 16.230 2.485 1.00 92.38 105 PRO A N 1
ATOM 833 C CA . PRO A 1 105 ? -4.251 15.213 3.038 1.00 92.38 105 PRO A CA 1
ATOM 834 C C . PRO A 1 105 ? -4.981 13.960 3.542 1.00 92.38 105 PRO A C 1
ATOM 836 O O . PRO A 1 105 ? -4.472 12.855 3.392 1.00 92.38 105 PRO A O 1
ATOM 839 N N . VAL A 1 106 ? -6.192 14.123 4.089 1.00 90.31 106 VAL A N 1
ATOM 840 C CA . VAL A 1 106 ? -7.025 13.006 4.567 1.00 90.31 106 VAL A CA 1
ATOM 841 C C . VAL A 1 106 ? -7.515 12.154 3.399 1.00 90.31 106 VAL A C 1
ATOM 843 O O . VAL A 1 106 ? -7.378 10.940 3.430 1.00 90.31 106 VAL A O 1
ATOM 846 N N . ILE A 1 107 ? -8.016 12.779 2.332 1.00 90.31 107 ILE A N 1
ATOM 847 C CA . ILE A 1 107 ? -8.493 12.047 1.149 1.00 90.31 107 ILE A CA 1
ATOM 848 C C . ILE A 1 107 ? -7.336 11.350 0.427 1.00 90.31 107 ILE A C 1
ATOM 850 O O . ILE A 1 107 ? -7.491 10.232 -0.057 1.00 90.31 107 ILE A O 1
ATOM 854 N N . LEU A 1 108 ? -6.160 11.982 0.370 1.00 91.19 108 LEU A N 1
ATOM 855 C CA . LEU A 1 108 ? -4.963 11.355 -0.187 1.00 91.19 108 LEU A CA 1
ATOM 856 C C . LEU A 1 108 ? -4.556 10.119 0.627 1.00 91.19 108 LEU A C 1
ATOM 858 O O . LEU A 1 108 ? -4.231 9.083 0.050 1.00 91.19 108 LEU A O 1
ATOM 862 N N . PHE A 1 109 ? -4.617 10.216 1.957 1.00 90.00 109 PHE A N 1
ATOM 863 C CA . PHE A 1 109 ? -4.374 9.085 2.845 1.00 90.00 109 PHE A CA 1
ATOM 864 C C . PHE A 1 109 ? -5.387 7.959 2.614 1.00 90.00 109 PHE A C 1
ATOM 866 O O . PHE A 1 109 ? -4.973 6.825 2.416 1.00 90.00 109 PHE A O 1
ATOM 873 N N . GLU A 1 110 ? -6.685 8.260 2.550 1.00 90.06 110 GLU A N 1
ATOM 874 C CA . GLU A 1 110 ? -7.736 7.262 2.290 1.00 90.06 110 GLU A CA 1
ATOM 875 C C . GLU A 1 110 ? -7.625 6.610 0.903 1.00 90.06 110 GLU A C 1
ATOM 877 O O . GLU A 1 110 ? -8.026 5.462 0.728 1.00 90.06 110 GLU A O 1
ATOM 882 N N . LYS A 1 111 ? -7.062 7.316 -0.088 1.00 89.31 111 LYS A N 1
ATOM 883 C CA . LYS A 1 111 ? -6.759 6.749 -1.412 1.00 89.31 111 LYS A CA 1
ATOM 884 C C . LYS A 1 111 ? -5.583 5.770 -1.383 1.00 89.31 111 LYS A C 1
ATOM 886 O O . LYS A 1 111 ? -5.591 4.815 -2.150 1.00 89.31 111 LYS A O 1
ATOM 891 N N . LEU A 1 112 ? -4.571 6.024 -0.552 1.00 88.75 112 LEU A N 1
ATOM 892 C CA . LEU A 1 112 ? -3.402 5.146 -0.400 1.00 88.75 112 LEU A CA 1
ATOM 893 C C . LEU A 1 112 ? -3.696 3.959 0.527 1.00 88.75 112 LEU A C 1
ATOM 895 O O . LEU A 1 112 ? -3.275 2.838 0.255 1.00 88.75 112 LEU A O 1
ATOM 899 N N . PHE A 1 113 ? -4.425 4.209 1.612 1.00 91.12 113 PHE A N 1
ATOM 900 C CA . PHE A 1 113 ? -4.897 3.225 2.582 1.00 91.12 113 PHE A CA 1
ATOM 901 C C . PHE A 1 113 ? -6.365 2.918 2.322 1.00 91.12 113 PHE A C 1
ATOM 903 O O . PHE A 1 113 ? -7.255 3.236 3.117 1.00 91.12 113 PHE A O 1
ATOM 910 N N . ASP A 1 114 ? -6.602 2.315 1.164 1.00 92.56 114 ASP A N 1
ATOM 911 C CA . ASP A 1 114 ? -7.933 1.890 0.781 1.00 92.56 114 ASP A CA 1
ATOM 912 C C . ASP A 1 114 ? -8.418 0.704 1.635 1.00 92.56 114 ASP A C 1
ATOM 914 O O . ASP A 1 114 ? -7.718 0.136 2.482 1.00 92.56 114 ASP A O 1
ATOM 918 N N . GLN A 1 115 ? -9.670 0.314 1.410 1.00 93.50 115 GLN A N 1
ATOM 919 C CA . GLN A 1 115 ? -10.281 -0.776 2.158 1.00 93.50 115 GLN A CA 1
ATOM 920 C C . GLN A 1 115 ? -9.536 -2.108 1.969 1.00 93.50 115 GLN A C 1
ATOM 922 O O . GLN A 1 115 ? -9.473 -2.901 2.908 1.00 93.50 115 GLN A O 1
ATOM 927 N N . GLN A 1 116 ? -8.978 -2.361 0.782 1.00 94.88 116 GLN A N 1
ATOM 928 C CA . GLN A 1 116 ? -8.260 -3.603 0.493 1.00 94.88 116 GLN A CA 1
ATOM 929 C C . GLN A 1 116 ? -6.950 -3.665 1.275 1.00 94.88 116 GLN A C 1
ATOM 931 O O . GLN A 1 116 ? -6.659 -4.685 1.900 1.00 94.88 116 GLN A O 1
ATOM 936 N N . MET A 1 117 ? -6.208 -2.561 1.315 1.00 94.31 117 MET A N 1
ATOM 937 C CA . MET A 1 117 ? -4.984 -2.441 2.095 1.00 94.31 117 MET A CA 1
ATOM 938 C C . MET A 1 117 ? -5.263 -2.578 3.595 1.00 94.31 117 MET A C 1
ATOM 940 O O . MET A 1 117 ? -4.558 -3.312 4.287 1.00 94.31 117 MET A O 1
ATOM 944 N N . CYS A 1 118 ? -6.322 -1.941 4.110 1.00 94.50 118 CYS A N 1
ATOM 945 C CA . CYS A 1 118 ? -6.732 -2.120 5.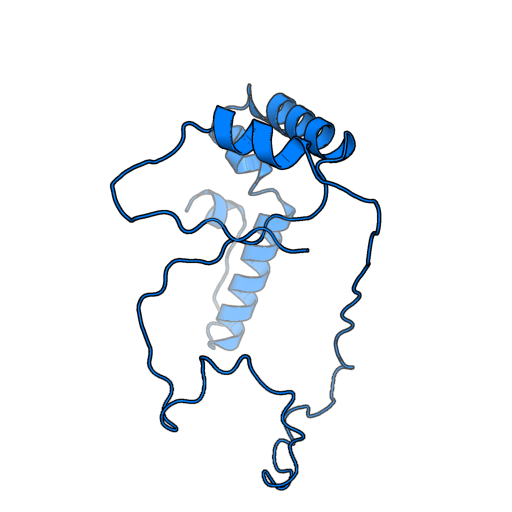505 1.00 94.50 118 CYS A CA 1
ATOM 946 C C . CYS A 1 118 ? -7.063 -3.584 5.829 1.00 94.50 118 CYS A C 1
ATOM 948 O O . CYS A 1 118 ? -6.618 -4.089 6.860 1.00 94.50 118 CYS A O 1
ATOM 950 N N . ASN A 1 119 ? -7.807 -4.272 4.956 1.00 95.19 119 ASN A N 1
ATOM 951 C CA . ASN A 1 119 ? -8.110 -5.695 5.129 1.00 95.19 119 ASN A CA 1
ATOM 952 C C . ASN A 1 119 ? -6.821 -6.528 5.158 1.00 95.19 119 ASN A C 1
ATOM 954 O O . ASN A 1 119 ? -6.637 -7.339 6.062 1.00 95.19 119 ASN A O 1
ATOM 958 N N . LEU A 1 120 ? -5.903 -6.271 4.222 1.00 96.25 120 LEU A N 1
ATOM 959 C CA . LEU A 1 120 ? -4.624 -6.970 4.146 1.00 96.25 120 LEU A CA 1
ATOM 960 C C . LEU A 1 120 ? -3.805 -6.796 5.431 1.00 96.25 120 LEU A C 1
ATOM 962 O O . LEU A 1 120 ? -3.286 -7.772 5.969 1.00 96.25 120 LEU A O 1
ATOM 966 N N . ILE A 1 121 ? -3.717 -5.574 5.960 1.00 95.88 121 ILE A N 1
ATOM 967 C CA . ILE A 1 121 ? -3.012 -5.303 7.221 1.00 95.88 121 ILE A CA 1
ATOM 968 C C . ILE A 1 121 ? -3.640 -6.098 8.369 1.00 95.88 121 ILE A C 1
ATOM 970 O O . ILE A 1 121 ? -2.909 -6.702 9.158 1.00 95.88 121 ILE A O 1
ATOM 974 N N . VAL A 1 122 ? -4.972 -6.126 8.462 1.00 96.00 122 VAL A N 1
ATOM 975 C CA . VAL A 1 122 ? -5.684 -6.873 9.508 1.00 96.00 122 VAL A CA 1
ATOM 976 C C . VAL A 1 122 ? -5.386 -8.367 9.416 1.00 96.00 122 VAL A C 1
ATOM 978 O O . VAL A 1 122 ? -4.952 -8.969 10.401 1.00 96.00 122 VAL A O 1
ATOM 981 N N . GLU A 1 123 ? -5.557 -8.953 8.234 1.00 96.06 123 GLU A N 1
ATOM 982 C CA . GLU A 1 123 ? -5.340 -10.380 7.994 1.00 96.06 123 GLU A CA 1
ATOM 983 C C . GLU A 1 123 ? -3.910 -10.801 8.334 1.00 96.06 123 GLU A C 1
ATOM 985 O O . GLU A 1 123 ? -3.701 -11.749 9.096 1.00 96.06 123 GLU A O 1
ATOM 990 N N . GLN A 1 124 ? -2.921 -10.059 7.830 1.00 96.88 124 GLN A N 1
ATOM 991 C CA . GLN A 1 124 ? -1.513 -10.362 8.078 1.00 96.88 124 GLN A CA 1
ATOM 992 C C . GLN A 1 124 ? -1.132 -10.157 9.547 1.00 96.88 124 GLN A C 1
ATOM 994 O O . GLN A 1 124 ? -0.357 -10.939 10.098 1.00 96.88 124 GLN A O 1
ATOM 999 N N . SER A 1 125 ? -1.712 -9.160 10.219 1.00 96.12 125 SER A N 1
ATOM 1000 C CA . SER A 1 125 ? -1.477 -8.936 11.651 1.00 96.12 125 SER A CA 1
ATOM 1001 C C . SER A 1 125 ? -2.010 -10.092 12.502 1.00 96.12 125 SER A C 1
ATOM 1003 O O . SER A 1 125 ? -1.325 -10.553 13.418 1.00 96.12 125 SER A O 1
ATOM 1005 N N . ILE A 1 126 ? -3.207 -10.598 12.185 1.00 95.06 126 ILE A N 1
ATOM 1006 C CA . ILE A 1 126 ? -3.804 -11.752 12.870 1.00 95.06 126 ILE A CA 1
ATOM 1007 C C . ILE A 1 126 ? -2.990 -13.021 12.597 1.00 95.06 126 ILE A C 1
ATOM 1009 O O . ILE A 1 126 ? -2.676 -13.762 13.532 1.00 95.06 126 ILE A O 1
ATOM 1013 N N . LEU A 1 127 ? -2.603 -13.253 11.341 1.00 95.56 127 LEU A N 1
ATOM 1014 C CA . LEU A 1 127 ? -1.787 -14.400 10.943 1.00 95.56 127 LEU A CA 1
ATOM 1015 C C . LEU A 1 127 ? -0.444 -14.407 11.679 1.00 95.56 127 LEU A C 1
ATOM 1017 O O . LEU A 1 127 ? -0.086 -15.407 12.308 1.00 95.56 127 LEU A O 1
ATOM 1021 N N . TYR A 1 128 ? 0.262 -13.276 11.675 1.00 97.19 128 TYR A N 1
ATOM 1022 C CA . TYR A 1 128 ? 1.525 -13.121 12.388 1.00 97.19 128 TYR A CA 1
ATOM 1023 C C . TYR A 1 128 ? 1.360 -13.353 13.896 1.00 97.19 128 TYR A C 1
ATOM 1025 O O . TYR A 1 128 ? 2.164 -14.055 14.518 1.00 97.19 128 TYR A O 1
ATOM 1033 N N . ALA A 1 129 ? 0.307 -12.804 14.507 1.00 96.06 129 ALA A N 1
ATOM 1034 C CA . ALA A 1 129 ? 0.027 -13.023 15.922 1.00 96.06 129 ALA A CA 1
ATOM 1035 C C . ALA A 1 129 ? -0.231 -14.508 16.233 1.00 96.06 129 ALA A C 1
ATOM 1037 O O . ALA A 1 129 ? 0.311 -15.032 17.210 1.00 96.06 129 ALA A O 1
ATOM 1038 N N . GLY A 1 130 ? -0.983 -15.203 15.376 1.00 95.00 130 GLY A N 1
ATOM 1039 C CA . GLY A 1 130 ? -1.226 -16.642 15.476 1.00 95.00 130 GLY A CA 1
ATOM 1040 C C . GLY A 1 130 ? 0.059 -17.471 15.410 1.00 95.00 130 GLY A C 1
ATOM 1041 O O . GLY A 1 130 ? 0.257 -18.345 16.253 1.00 95.00 130 GLY A O 1
ATOM 1042 N N . GLN A 1 131 ? 0.963 -17.151 14.479 1.00 95.38 131 GLN A N 1
ATOM 1043 C CA . GLN A 1 131 ? 2.285 -17.788 14.361 1.00 95.38 131 GLN A CA 1
ATOM 1044 C C . GLN A 1 131 ? 3.173 -17.546 15.592 1.00 95.38 131 GLN A C 1
ATOM 1046 O O . GLN A 1 131 ? 3.989 -18.389 15.952 1.00 95.38 131 GLN A O 1
ATOM 1051 N N . ASN A 1 132 ? 2.979 -16.421 16.281 1.00 96.12 132 ASN A N 1
ATOM 1052 C CA . ASN A 1 132 ? 3.691 -16.066 17.509 1.00 96.12 132 ASN A CA 1
ATOM 1053 C C . ASN A 1 132 ? 2.952 -16.510 18.788 1.00 96.12 132 ASN A C 1
ATOM 1055 O O . ASN A 1 132 ? 3.147 -15.921 19.854 1.00 96.12 132 ASN A O 1
ATOM 1059 N N . ASN A 1 133 ? 2.100 -17.540 18.696 1.00 92.94 133 ASN A N 1
ATOM 1060 C CA . ASN A 1 133 ? 1.326 -18.121 19.802 1.00 92.94 133 ASN A CA 1
ATOM 1061 C C . ASN A 1 133 ? 0.392 -17.127 20.525 1.00 92.94 133 ASN A C 1
ATOM 1063 O O . ASN A 1 133 ? -0.015 -17.352 21.667 1.00 92.94 133 ASN A O 1
ATOM 1067 N N . ARG A 1 134 ? 0.021 -16.016 19.877 1.00 93.56 134 ARG A N 1
ATOM 1068 C CA . ARG A 1 134 ? -0.934 -15.021 20.394 1.00 93.56 134 ARG A CA 1
ATOM 1069 C C . ARG A 1 134 ? -2.322 -15.251 19.798 1.00 93.56 134 ARG A C 1
ATOM 1071 O O . ARG A 1 134 ? -2.876 -14.386 19.131 1.00 93.56 134 ARG A O 1
ATOM 1078 N N . HIS A 1 135 ? -2.911 -16.414 20.068 1.00 89.38 135 HIS A N 1
ATOM 1079 C CA . HIS A 1 135 ? -4.204 -16.825 19.492 1.00 89.38 135 HIS A CA 1
ATOM 1080 C C . HIS A 1 135 ? -5.411 -15.972 19.927 1.00 89.38 135 HIS A C 1
ATOM 1082 O O . HIS A 1 135 ? -6.472 -16.068 19.323 1.00 89.38 135 HIS A O 1
ATOM 1088 N N . GLY A 1 136 ? -5.266 -15.155 20.976 1.00 92.06 136 GLY A N 1
ATOM 1089 C CA . GLY A 1 136 ? -6.293 -14.210 21.428 1.00 92.06 136 GLY A CA 1
ATOM 1090 C C . GLY A 1 136 ? -6.176 -12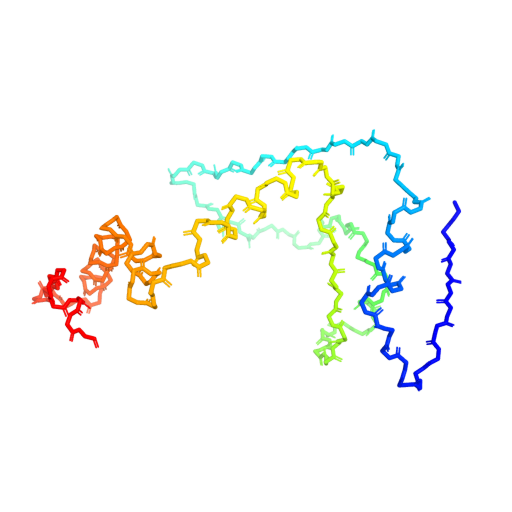.810 20.820 1.00 92.06 136 GLY A C 1
ATOM 1091 O O . GLY A 1 136 ? -6.913 -11.919 21.230 1.00 92.06 136 GLY A O 1
ATOM 1092 N N . PHE A 1 137 ? -5.226 -12.581 19.908 1.00 94.00 137 PHE A N 1
ATOM 1093 C CA . PHE A 1 137 ? -5.077 -11.287 19.251 1.00 94.00 137 PHE A CA 1
ATOM 1094 C C . PHE A 1 137 ? -6.220 -11.057 18.259 1.00 94.00 137 PHE A C 1
ATOM 1096 O O . PHE A 1 137 ? -6.495 -11.898 17.406 1.00 94.00 137 PHE A O 1
ATOM 1103 N N . GLN A 1 138 ? -6.867 -9.903 18.376 1.00 92.88 138 GLN A N 1
ATOM 1104 C CA . GLN A 1 138 ? -7.925 -9.444 17.487 1.00 92.88 138 GLN A CA 1
ATOM 1105 C C . GLN A 1 138 ? -7.591 -8.020 17.058 1.00 92.88 138 GLN A C 1
ATOM 1107 O O . GLN A 1 138 ? -7.103 -7.224 17.863 1.00 92.88 138 GLN A O 1
ATOM 1112 N N . LEU A 1 139 ? -7.834 -7.721 15.789 1.00 94.44 139 LEU A N 1
ATOM 1113 C CA . LEU A 1 139 ? -7.635 -6.400 15.220 1.00 94.44 139 LEU A CA 1
ATOM 1114 C C . LEU A 1 139 ? -8.759 -6.146 14.225 1.00 94.44 139 LEU A C 1
ATOM 1116 O O . LEU A 1 139 ? -8.890 -6.876 13.249 1.00 94.44 139 LEU A O 1
ATOM 1120 N N . ASP A 1 140 ? -9.528 -5.094 14.474 1.00 93.81 140 ASP A N 1
ATOM 1121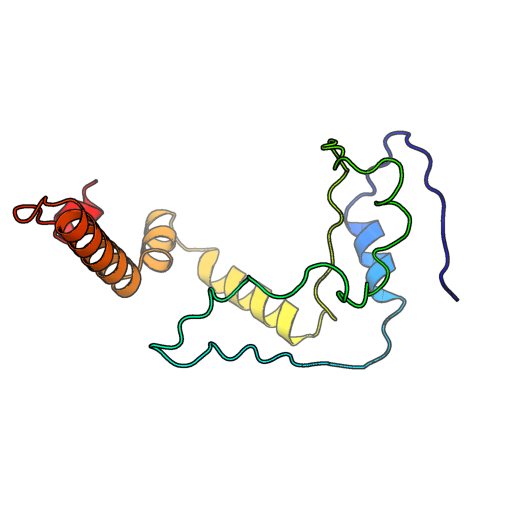 C CA . ASP A 1 140 ? -10.587 -4.652 13.577 1.00 93.81 140 ASP A CA 1
ATOM 1122 C C . ASP A 1 140 ? -10.143 -3.415 12.802 1.00 93.81 140 ASP A C 1
ATOM 1124 O O . ASP A 1 140 ? -9.283 -2.646 13.236 1.00 93.81 140 ASP A O 1
ATOM 1128 N N . ILE A 1 141 ? -10.783 -3.177 11.662 1.00 92.44 141 ILE A N 1
ATOM 1129 C CA . ILE A 1 141 ? -10.446 -2.057 10.776 1.00 92.44 141 ILE A CA 1
ATOM 1130 C C . ILE A 1 141 ? -10.706 -0.711 11.452 1.00 92.44 141 ILE A C 1
ATOM 1132 O O . ILE A 1 141 ? -9.946 0.229 11.251 1.00 92.44 141 ILE A O 1
ATOM 1136 N N . GLU A 1 142 ? -11.745 -0.609 12.281 1.00 92.12 142 GLU A N 1
ATOM 1137 C CA . GLU A 1 142 ? -12.008 0.603 13.066 1.00 92.12 142 GLU A CA 1
ATOM 1138 C C . GLU A 1 142 ? -10.899 0.859 14.089 1.00 92.12 142 GLU A C 1
ATOM 1140 O O . GLU A 1 142 ? -10.458 1.995 14.249 1.00 92.12 142 GLU A O 1
ATOM 1145 N N . SER A 1 143 ? -10.394 -0.202 14.727 1.00 90.75 143 SER A N 1
ATOM 1146 C CA . SER A 1 143 ? -9.252 -0.100 15.641 1.00 90.75 143 SER A CA 1
ATOM 1147 C C . SER A 1 143 ? -7.970 0.273 14.903 1.00 90.75 143 SER A C 1
ATOM 1149 O O . SER A 1 143 ? -7.200 1.079 15.411 1.00 90.75 143 SER A O 1
ATOM 1151 N N . LEU A 1 144 ? -7.763 -0.259 13.695 1.00 92.31 144 LEU A N 1
ATOM 1152 C CA . LEU A 1 144 ? -6.633 0.093 12.836 1.00 92.31 144 LEU A CA 1
ATOM 1153 C C . LEU A 1 144 ? -6.697 1.554 12.368 1.00 92.31 144 LEU A C 1
ATOM 1155 O O . LEU A 1 144 ? -5.678 2.230 12.363 1.00 92.31 144 LEU A O 1
ATOM 1159 N N . LYS A 1 145 ? -7.880 2.050 11.990 1.00 88.50 145 LYS A N 1
ATOM 1160 C CA . LYS A 1 145 ? -8.082 3.444 11.555 1.00 88.50 145 LYS A CA 1
ATOM 1161 C C . LYS A 1 145 ? -7.989 4.454 12.701 1.00 88.50 145 LYS A C 1
ATOM 1163 O O . LYS A 1 145 ? -7.753 5.630 12.445 1.00 88.50 145 LYS A O 1
ATOM 1168 N N . GLY A 1 146 ? -8.232 4.018 13.936 1.00 86.69 146 GLY A N 1
ATOM 1169 C CA . GLY A 1 146 ? -8.127 4.856 15.130 1.00 86.69 146 GLY A CA 1
ATOM 1170 C C . GLY A 1 146 ? -6.724 4.931 15.741 1.00 86.69 146 GLY A C 1
ATOM 1171 O O . GLY A 1 146 ? -6.530 5.737 16.651 1.00 86.69 146 GLY A O 1
ATOM 1172 N N . PHE A 1 147 ? -5.791 4.089 15.285 1.00 80.50 147 PHE A N 1
ATOM 1173 C CA . PHE A 1 147 ? -4.406 4.016 15.762 1.00 80.50 147 PHE A CA 1
ATOM 1174 C C . PHE A 1 147 ? -3.509 5.023 15.034 1.00 80.50 147 PHE A C 1
ATOM 1176 O O . PHE A 1 147 ? -2.644 5.625 15.711 1.00 80.50 147 PHE A O 1
#

Secondary structure (DSSP, 8-state):
----PPPPSS-----HHHHHHHHTT-----------PPPPTT--TT---S-GGG-------TTS-SSSS-----PPP-PPPPS---HHHHHHHHHHHHHHTT--HHHHHHHHS-HHHHHHHHHHHHHHHHHTT-TT----HHHHHT-

Organism: NCBI:txid559131

Sequence (147 aa):
MAHRRNFSLQNQCFQLEEVVNYIIAEEDDNAYDFLIVPPDPGEITDEEEGPEDDLVTQALPAAIVASGNPIWRKTLPIYSTPHEVNNAIEERLNNLYNDIKDCSPVILFEKLFDQQMCNLIVEQSILYAGQNNRHGFQLDIESLKGF